Protein AF-A0A973Q798-F1 (afdb_monomer_lite)

Radius of gyration: 33.79 Å; chains: 1; bounding box: 71×62×80 Å

Sequence (127 aa):
MAGTDRDQHRTARGAARDPRLPHPGRFDPEPGRAGNLTAVPNPDQATLTPPGPPRPSRVRPTPLADLARRLDVPVTGGDVPVTGITHDSRAVRPGDLYAALPGARFHGAEFAAQAAANGAVAVLTDP

pLDDT: mean 77.47, std 23.28, range [33.28, 98.69]

Secondary structure (DSSP, 8-state):
-------------PPPPPTTPPPPPP----------------TT-----PPPSP--S----EEHHHHHHHHT----S---EE-EEES-GGG--TTEEEE--B-SS-BGGGGHHHHHHTT-SEEE---

Foldseek 3Di:
DYDDDDDDDDDDDDDDDDPPDDDDDDDDPDPPDDDPPPPDDDPPPPVCPPPPDDDDPDFDWDWPVNVCVVVVHDDDDDTDTAGEEDCDLVPAAARYEHEQDDDPPDTRVVCVVSSVVRHHPYYHYDD

Structure (mmCIF, N/CA/C/O backbone):
data_AF-A0A973Q798-F1
#
_entry.id   AF-A0A973Q798-F1
#
loop_
_atom_site.group_PDB
_atom_site.id
_atom_site.type_symbol
_atom_site.label_atom_id
_atom_site.label_alt_id
_atom_site.label_comp_id
_atom_site.label_asym_id
_atom_site.label_entity_id
_atom_site.label_seq_id
_atom_site.pdbx_PDB_ins_code
_atom_site.Cartn_x
_atom_site.Cartn_y
_atom_site.Cartn_z
_atom_site.occupancy
_atom_site.B_iso_or_equiv
_atom_site.auth_seq_id
_atom_site.auth_comp_id
_atom_site.auth_asym_id
_atom_site.auth_atom_id
_atom_site.pdbx_PDB_model_num
ATOM 1 N N . MET A 1 1 ? 56.808 20.031 -66.799 1.00 39.59 1 MET A N 1
ATOM 2 C CA . MET A 1 1 ? 56.914 21.317 -67.526 1.00 39.59 1 MET A CA 1
ATOM 3 C C . MET A 1 1 ? 55.510 21.739 -67.911 1.00 39.59 1 MET A C 1
ATOM 5 O O . MET A 1 1 ? 54.813 20.892 -68.438 1.00 39.59 1 MET A O 1
ATOM 9 N N . ALA A 1 2 ? 55.013 22.953 -67.739 1.00 42.28 2 ALA A N 1
ATOM 10 C CA . ALA A 1 2 ? 55.342 24.126 -66.936 1.00 42.28 2 ALA A CA 1
ATOM 11 C C . ALA A 1 2 ? 54.218 25.142 -67.245 1.00 42.28 2 ALA A C 1
ATOM 13 O O . ALA A 1 2 ? 53.794 25.213 -68.394 1.00 42.28 2 ALA A O 1
ATOM 14 N N . GLY A 1 3 ? 53.812 25.929 -66.246 1.00 39.72 3 GLY A N 1
ATOM 15 C CA . GLY A 1 3 ? 53.135 27.227 -66.403 1.00 39.72 3 GLY A CA 1
ATOM 16 C C . GLY A 1 3 ? 51.601 27.191 -66.460 1.00 39.72 3 GLY A C 1
ATOM 17 O O . GLY A 1 3 ? 51.039 26.468 -67.271 1.00 39.72 3 GLY A O 1
ATOM 18 N N . THR A 1 4 ? 50.884 27.776 -6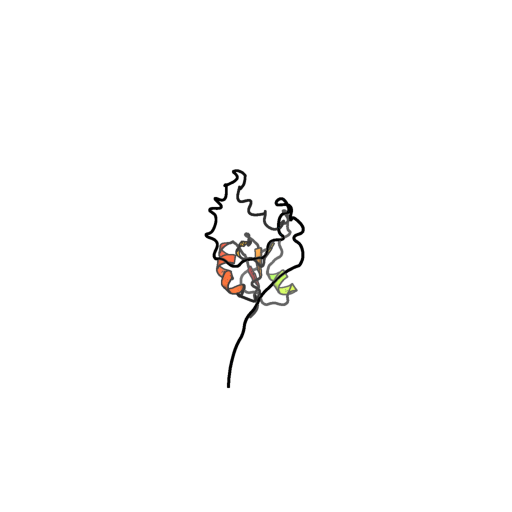5.485 1.00 49.09 4 THR A N 1
ATOM 19 C CA . THR A 1 4 ? 50.458 29.207 -65.397 1.00 49.09 4 THR A CA 1
ATOM 20 C C . THR A 1 4 ? 49.613 29.635 -66.602 1.00 49.09 4 THR A C 1
ATOM 22 O O . THR A 1 4 ? 50.013 29.414 -67.731 1.00 49.09 4 THR A O 1
ATOM 25 N N . ASP A 1 5 ? 48.442 30.251 -66.454 1.00 41.75 5 ASP A N 1
ATOM 26 C CA . ASP A 1 5 ? 48.256 31.512 -65.738 1.00 41.75 5 ASP A CA 1
ATOM 27 C C . ASP A 1 5 ? 46.766 31.824 -65.476 1.00 41.75 5 ASP A C 1
ATOM 29 O O . ASP A 1 5 ? 45.857 31.251 -66.079 1.00 41.75 5 ASP A O 1
ATOM 33 N N . ARG A 1 6 ? 46.568 32.749 -64.542 1.00 43.88 6 ARG A N 1
ATOM 34 C CA . ARG A 1 6 ? 45.341 33.422 -64.119 1.00 43.88 6 ARG A CA 1
ATOM 35 C C . ARG A 1 6 ? 44.661 34.163 -65.277 1.00 43.88 6 ARG A C 1
ATOM 37 O O . ARG A 1 6 ? 45.339 34.637 -66.175 1.00 43.88 6 ARG A O 1
ATOM 44 N N . ASP A 1 7 ? 43.342 34.335 -65.196 1.00 40.19 7 ASP A N 1
ATOM 45 C CA . ASP A 1 7 ? 42.685 35.643 -64.991 1.00 40.19 7 ASP A CA 1
ATOM 46 C C . ASP A 1 7 ? 41.176 35.534 -65.281 1.00 40.19 7 ASP A C 1
ATOM 48 O O . ASP A 1 7 ? 40.748 35.004 -66.298 1.00 40.19 7 ASP A O 1
ATOM 52 N N . GLN A 1 8 ? 40.337 35.777 -64.269 1.00 49.00 8 GLN A N 1
ATOM 53 C CA . GLN A 1 8 ? 39.590 37.031 -64.058 1.00 49.00 8 GLN A CA 1
ATOM 54 C C . GLN A 1 8 ? 38.416 37.211 -65.044 1.00 49.00 8 GLN A C 1
ATOM 56 O O . GLN A 1 8 ? 38.588 37.372 -66.239 1.00 49.00 8 GLN A O 1
ATOM 61 N N . HIS A 1 9 ? 37.177 37.011 -64.586 1.00 33.28 9 HIS A N 1
ATOM 62 C CA . HIS A 1 9 ? 36.290 37.995 -63.932 1.00 33.28 9 HIS A CA 1
ATOM 63 C C . HIS A 1 9 ? 35.525 38.916 -64.902 1.00 33.28 9 HIS A C 1
ATOM 65 O O . HIS A 1 9 ? 36.110 39.520 -65.788 1.00 33.28 9 HIS A O 1
ATOM 71 N N . ARG A 1 10 ? 34.234 39.115 -64.561 1.00 42.94 10 ARG A N 1
ATOM 72 C CA . ARG A 1 10 ? 33.171 39.977 -65.145 1.00 42.94 10 ARG A CA 1
ATOM 73 C C . ARG A 1 10 ? 32.350 39.330 -66.265 1.00 42.94 10 ARG A C 1
ATOM 75 O O . ARG A 1 10 ? 32.892 38.746 -67.178 1.00 42.94 10 ARG A O 1
ATOM 82 N N . THR A 1 11 ? 31.019 39.405 -66.278 1.00 46.91 11 THR A N 1
ATOM 83 C CA . THR A 1 11 ? 30.104 40.369 -65.639 1.00 46.91 11 THR A CA 1
ATOM 84 C C . THR A 1 11 ? 28.689 39.789 -65.671 1.00 46.91 11 THR A C 1
ATOM 86 O O . THR A 1 11 ? 28.208 39.452 -66.747 1.00 46.91 11 THR A O 1
ATOM 89 N N . ALA A 1 12 ? 27.972 39.775 -64.547 1.00 38.88 12 ALA A N 1
ATOM 90 C CA . ALA A 1 12 ? 26.511 39.722 -64.567 1.00 38.88 12 ALA A CA 1
ATOM 91 C C . ALA A 1 12 ? 25.939 40.490 -63.368 1.00 38.88 12 ALA A C 1
ATOM 93 O O . ALA A 1 12 ? 25.812 39.974 -62.266 1.00 38.88 12 ALA A O 1
ATOM 94 N N . ARG A 1 13 ? 25.679 41.773 -63.641 1.00 42.66 13 ARG A N 1
ATOM 95 C CA . ARG A 1 13 ? 24.564 42.607 -63.164 1.00 42.66 13 ARG A CA 1
ATOM 96 C C . ARG A 1 13 ? 24.147 42.447 -61.698 1.00 42.66 13 ARG A C 1
ATOM 98 O O . ARG A 1 13 ? 23.404 41.545 -61.330 1.00 42.66 13 ARG A O 1
ATOM 105 N N . GLY A 1 14 ? 24.523 43.451 -60.907 1.00 39.84 14 GLY A N 1
ATOM 106 C CA . GLY A 1 14 ? 23.873 43.749 -59.641 1.00 39.84 14 GLY A CA 1
ATOM 107 C C . GLY A 1 14 ? 22.397 44.082 -59.857 1.00 39.84 14 GLY A C 1
ATOM 108 O O . GLY A 1 14 ? 22.063 45.074 -60.501 1.00 39.84 14 GLY A O 1
ATOM 109 N N . ALA A 1 15 ? 21.530 43.250 -59.292 1.00 49.44 15 ALA A N 1
ATOM 110 C CA . ALA A 1 15 ? 20.219 43.675 -58.842 1.00 49.44 15 ALA A CA 1
ATOM 111 C C . ALA A 1 15 ? 20.376 44.134 -57.387 1.00 49.44 15 ALA A C 1
ATOM 113 O O . ALA A 1 15 ? 20.906 43.402 -56.547 1.00 49.44 15 ALA A O 1
ATOM 114 N N . ALA A 1 16 ? 19.976 45.376 -57.130 1.00 55.41 16 ALA A N 1
ATOM 115 C CA . ALA A 1 16 ? 19.977 45.999 -55.817 1.00 55.41 16 ALA A CA 1
ATOM 116 C C . ALA A 1 16 ? 19.241 45.116 -54.794 1.00 55.41 16 ALA A C 1
ATOM 118 O O . ALA A 1 16 ? 18.119 44.676 -55.047 1.00 55.41 16 ALA A O 1
ATOM 119 N N . ARG A 1 17 ? 19.873 44.849 -53.645 1.00 47.19 17 ARG A N 1
ATOM 120 C CA . ARG A 1 17 ? 19.241 44.155 -52.516 1.00 47.19 17 ARG A CA 1
ATOM 121 C C . ARG A 1 17 ? 18.798 45.186 -51.480 1.00 47.19 17 ARG A C 1
ATOM 123 O O . ARG A 1 17 ? 19.605 45.992 -51.028 1.00 47.19 17 ARG A O 1
ATOM 130 N N . ASP A 1 18 ? 17.511 45.154 -51.151 1.00 54.97 18 ASP A N 1
ATOM 131 C CA . ASP A 1 18 ? 16.870 45.960 -50.109 1.00 54.97 18 ASP A CA 1
ATOM 132 C C . ASP A 1 18 ? 17.423 45.569 -48.719 1.00 54.97 18 ASP A C 1
ATOM 134 O O . ASP A 1 18 ? 17.389 44.384 -48.373 1.00 54.97 18 ASP A O 1
ATOM 138 N N . PRO A 1 19 ? 17.932 46.513 -47.906 1.00 53.72 19 PRO A N 1
ATOM 139 C CA . PRO A 1 19 ? 18.526 46.223 -46.599 1.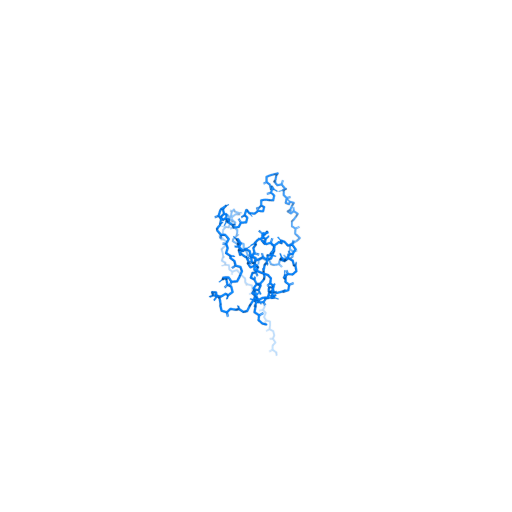00 53.72 19 PRO A CA 1
ATOM 140 C C . PRO A 1 19 ? 17.523 45.809 -45.505 1.00 53.72 19 PRO A C 1
ATOM 142 O O . PRO A 1 19 ? 17.934 45.603 -44.366 1.00 53.72 19 PRO A O 1
ATOM 145 N N . ARG A 1 20 ? 16.219 45.690 -45.801 1.00 49.50 20 ARG A N 1
ATOM 146 C CA . ARG A 1 20 ? 15.172 45.456 -44.783 1.00 49.50 20 ARG A CA 1
ATOM 147 C C . ARG A 1 20 ? 14.586 44.044 -44.718 1.00 49.50 20 ARG A C 1
ATOM 149 O O . ARG A 1 20 ? 13.624 43.837 -43.983 1.00 49.50 20 ARG A O 1
ATOM 156 N N . LEU A 1 21 ? 15.143 43.060 -45.425 1.00 44.59 21 LEU A N 1
ATOM 157 C CA . LEU A 1 21 ? 14.677 41.673 -45.298 1.00 44.59 21 LEU A CA 1
ATOM 158 C C . LEU A 1 21 ? 15.465 40.909 -44.211 1.00 44.59 21 LEU A C 1
ATOM 160 O O . LEU A 1 21 ? 16.685 40.756 -44.337 1.00 44.59 21 LEU A O 1
ATOM 164 N N . PRO A 1 22 ? 14.806 40.392 -43.152 1.00 47.19 22 PRO A N 1
ATOM 165 C CA . PRO A 1 22 ? 15.449 39.488 -42.207 1.00 47.19 22 PRO A CA 1
ATOM 166 C C . PRO A 1 22 ? 15.867 38.198 -42.919 1.00 47.19 22 PRO A C 1
ATOM 168 O O . PRO A 1 22 ? 15.155 37.660 -43.766 1.00 47.19 22 PRO A O 1
ATOM 171 N N . HIS A 1 23 ? 17.066 37.729 -42.597 1.00 54.50 23 HIS A N 1
ATOM 172 C CA . HIS A 1 23 ? 17.678 36.560 -43.211 1.00 54.50 23 HIS A CA 1
ATOM 173 C C . HIS A 1 23 ? 17.175 35.329 -42.438 1.00 54.50 23 HIS A C 1
ATOM 175 O O . HIS A 1 23 ? 17.178 35.378 -41.206 1.00 54.50 23 HIS A O 1
ATOM 181 N N . PRO A 1 24 ? 16.741 34.231 -43.085 1.00 50.03 24 PRO A N 1
ATOM 182 C CA . PRO A 1 24 ? 16.405 33.016 -42.352 1.00 50.03 24 PRO A CA 1
ATOM 183 C C . PRO A 1 24 ? 17.670 32.495 -41.658 1.00 50.03 24 PRO A C 1
ATOM 185 O O . PRO A 1 24 ? 18.667 32.184 -42.313 1.00 50.03 24 PRO A O 1
ATOM 188 N N . GLY A 1 25 ? 17.630 32.485 -40.323 1.00 46.72 25 GLY A N 1
ATOM 189 C CA . GLY A 1 25 ? 18.760 32.172 -39.457 1.00 46.72 25 GLY A CA 1
ATOM 190 C C . GLY A 1 25 ? 19.362 30.806 -39.765 1.00 46.72 25 GLY A C 1
ATOM 191 O O . GLY A 1 25 ? 18.672 29.786 -39.740 1.00 46.72 25 GLY A O 1
ATOM 192 N N . ARG A 1 26 ? 20.666 30.794 -40.042 1.00 52.44 26 ARG A N 1
ATOM 193 C CA . ARG A 1 26 ? 21.492 29.595 -39.911 1.00 52.44 26 ARG A CA 1
ATOM 194 C C . ARG A 1 26 ? 21.863 29.443 -38.438 1.00 52.44 26 ARG A C 1
ATOM 196 O O . ARG A 1 26 ? 22.161 30.426 -37.768 1.00 52.44 26 ARG A O 1
ATOM 203 N N . PHE A 1 27 ? 21.791 28.215 -37.938 1.00 47.12 27 PHE A N 1
ATOM 204 C CA . PHE A 1 27 ? 22.311 27.852 -36.624 1.00 47.12 27 PHE A CA 1
ATOM 205 C C . PHE A 1 27 ? 23.842 27.840 -36.719 1.00 47.12 27 PHE A C 1
ATOM 207 O O . PHE A 1 27 ? 24.413 26.896 -37.264 1.00 47.12 27 PHE A O 1
ATOM 214 N N . ASP A 1 28 ? 24.491 28.894 -36.231 1.00 52.75 28 ASP A N 1
ATOM 215 C CA . ASP A 1 28 ? 25.946 28.945 -36.086 1.00 52.75 28 ASP A CA 1
ATOM 216 C C . ASP A 1 28 ? 26.314 28.466 -34.665 1.00 52.75 28 ASP A C 1
ATOM 218 O O . ASP A 1 28 ? 25.810 29.029 -33.690 1.00 52.75 28 ASP A O 1
ATOM 222 N N . PRO A 1 29 ? 27.160 27.432 -34.496 1.00 50.19 29 PRO A N 1
ATOM 223 C CA . PRO A 1 29 ? 27.549 26.905 -33.190 1.00 50.19 29 PRO A CA 1
ATOM 224 C C . PRO A 1 29 ? 28.753 27.670 -32.615 1.00 50.19 29 PRO A C 1
ATOM 226 O O . PRO A 1 29 ? 29.701 27.063 -32.119 1.00 50.19 29 PRO A O 1
ATOM 229 N N . GLU A 1 30 ? 28.747 29.001 -32.693 1.00 46.09 30 GLU A N 1
ATOM 230 C CA . GLU A 1 30 ? 29.714 29.795 -31.933 1.00 46.09 30 GLU A CA 1
ATOM 231 C C . GLU A 1 30 ? 29.368 29.682 -30.438 1.00 46.09 30 GLU A C 1
ATOM 233 O O . GLU A 1 30 ? 28.183 29.736 -30.085 1.00 46.09 30 GLU A O 1
ATOM 238 N N . PRO A 1 31 ? 30.355 29.528 -29.534 1.00 52.06 31 PRO A N 1
ATOM 239 C CA . PRO A 1 31 ? 30.127 29.515 -28.094 1.00 52.06 31 PRO A CA 1
ATOM 240 C C . PRO A 1 31 ? 29.719 30.921 -27.637 1.00 52.06 31 PRO A C 1
ATOM 242 O O . PRO A 1 31 ? 30.510 31.709 -27.117 1.00 52.06 31 PRO A O 1
ATOM 245 N N . GLY A 1 32 ? 28.448 31.247 -27.865 1.00 47.81 32 GLY A N 1
ATOM 246 C CA . GLY A 1 32 ? 27.804 32.456 -27.400 1.00 47.81 32 GLY A CA 1
ATOM 247 C C . GLY A 1 32 ? 27.889 32.508 -25.883 1.00 47.81 32 GLY A C 1
ATOM 248 O O . GLY A 1 32 ? 27.320 31.674 -25.180 1.00 47.81 32 GLY A O 1
ATOM 249 N N . ARG A 1 33 ? 28.617 33.506 -25.379 1.00 52.53 33 ARG A N 1
ATOM 250 C CA . ARG A 1 33 ? 28.579 33.945 -23.984 1.00 52.53 33 ARG A CA 1
ATOM 251 C C . ARG A 1 33 ? 27.116 33.993 -23.538 1.00 52.53 33 ARG A C 1
ATOM 253 O O . ARG A 1 33 ? 26.349 34.793 -24.069 1.00 52.53 33 ARG A O 1
ATOM 260 N N . ALA A 1 34 ? 26.743 33.119 -22.603 1.00 55.56 34 ALA A N 1
ATOM 261 C CA . ALA A 1 34 ? 25.382 33.026 -22.094 1.00 55.56 34 ALA A CA 1
ATOM 262 C C . ALA A 1 34 ? 24.893 34.420 -21.676 1.00 55.56 34 ALA A C 1
ATOM 264 O O . ALA A 1 34 ? 25.515 35.078 -20.837 1.00 55.56 34 ALA A O 1
ATOM 265 N N . GLY A 1 35 ? 23.807 34.889 -22.292 1.00 50.94 35 GLY A N 1
ATOM 266 C CA . GLY A 1 35 ? 23.119 36.087 -21.832 1.00 50.94 35 GLY A CA 1
ATOM 267 C C . GLY A 1 35 ? 22.691 35.892 -20.378 1.00 50.94 35 GLY A C 1
ATOM 268 O O . GLY A 1 35 ? 22.269 34.805 -19.984 1.00 50.94 35 GLY A O 1
ATOM 269 N N . ASN A 1 36 ? 22.809 36.939 -19.569 1.00 53.94 36 ASN A N 1
ATOM 270 C CA . ASN A 1 36 ? 22.284 36.983 -18.211 1.00 53.94 36 ASN 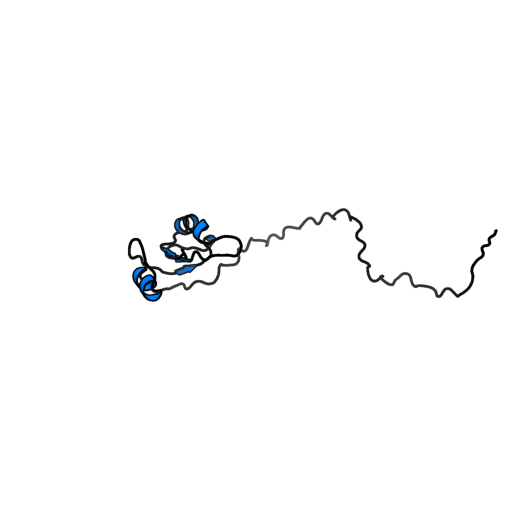A CA 1
ATOM 271 C C . ASN A 1 36 ? 20.752 37.069 -18.256 1.00 53.94 36 ASN A C 1
ATOM 273 O O . ASN A 1 36 ? 20.157 38.122 -18.039 1.00 53.94 36 ASN A O 1
ATOM 277 N N . LEU A 1 37 ? 20.109 35.937 -18.540 1.00 44.47 37 LEU A N 1
ATOM 278 C CA . LEU A 1 37 ? 18.696 35.735 -18.256 1.00 44.47 37 LEU A CA 1
ATOM 279 C C . LEU A 1 37 ? 18.533 35.722 -16.736 1.00 44.47 37 LEU A C 1
ATOM 281 O O . LEU A 1 37 ? 18.530 34.667 -16.103 1.00 44.47 37 LEU A O 1
ATOM 285 N N . THR A 1 38 ? 18.441 36.901 -16.127 1.00 52.97 38 THR A N 1
ATOM 286 C CA . THR A 1 38 ? 17.963 37.005 -14.754 1.00 52.97 38 THR A CA 1
ATOM 287 C C . THR A 1 38 ? 16.505 36.575 -14.791 1.00 52.97 38 THR A C 1
ATOM 289 O O . THR A 1 38 ? 15.643 37.328 -15.244 1.00 52.97 38 THR A O 1
ATOM 292 N N . ALA A 1 39 ? 16.234 35.333 -14.391 1.00 57.03 39 ALA A N 1
ATOM 293 C CA . ALA A 1 39 ? 14.875 34.877 -14.166 1.00 57.03 39 ALA A CA 1
ATOM 294 C C . ALA A 1 39 ? 14.223 35.861 -13.189 1.00 57.03 39 ALA A C 1
ATOM 296 O O . ALA A 1 39 ? 14.682 36.014 -12.058 1.00 57.03 39 ALA A O 1
ATOM 297 N N . VAL A 1 40 ? 13.207 36.583 -13.656 1.00 54.56 40 VAL A N 1
ATOM 298 C CA . VAL A 1 40 ? 12.433 37.493 -12.814 1.00 54.56 40 VAL A CA 1
ATOM 299 C C . VAL A 1 40 ? 11.536 36.605 -11.950 1.00 54.56 40 VAL A C 1
ATOM 301 O O . VAL A 1 40 ? 10.710 35.883 -12.516 1.00 54.56 40 VAL A O 1
ATOM 304 N N . PRO A 1 41 ? 11.692 36.581 -10.615 1.00 53.12 41 PRO A N 1
ATOM 305 C CA . PRO A 1 41 ? 10.780 35.826 -9.772 1.00 53.12 41 PRO A CA 1
ATOM 306 C C . PRO A 1 41 ? 9.415 36.515 -9.824 1.00 53.12 41 PRO A C 1
ATOM 308 O O . PRO A 1 41 ? 9.281 37.682 -9.457 1.00 53.12 41 PRO A O 1
ATOM 311 N N . ASN A 1 42 ? 8.407 35.808 -10.331 1.00 58.75 42 ASN A N 1
ATOM 312 C CA . ASN A 1 42 ? 7.031 36.290 -10.297 1.00 58.75 42 ASN A CA 1
ATOM 313 C C . ASN A 1 42 ? 6.482 35.999 -8.885 1.00 58.75 42 ASN A C 1
ATOM 315 O O . ASN A 1 42 ? 6.574 34.847 -8.463 1.00 58.75 42 ASN A O 1
ATOM 319 N N . PRO A 1 43 ? 5.939 36.977 -8.134 1.00 58.28 43 PRO A N 1
ATOM 320 C CA . PRO A 1 43 ? 5.464 36.774 -6.757 1.00 58.28 43 PRO A CA 1
ATOM 321 C C . PRO A 1 43 ? 4.359 35.713 -6.613 1.00 58.28 43 PRO A C 1
ATOM 323 O O . PRO A 1 43 ? 4.188 35.166 -5.528 1.00 58.28 43 PRO A O 1
ATOM 326 N N . ASP A 1 44 ? 3.684 35.355 -7.710 1.00 57.56 44 ASP A N 1
ATOM 327 C CA . ASP A 1 44 ? 2.698 34.266 -7.755 1.00 57.56 44 ASP A CA 1
ATOM 328 C C . ASP A 1 44 ? 3.309 32.886 -8.054 1.00 57.56 44 ASP A C 1
ATOM 330 O O . ASP A 1 44 ? 2.587 31.891 -8.138 1.00 57.56 44 ASP A O 1
ATOM 334 N N . GLN A 1 45 ? 4.639 32.774 -8.160 1.00 55.91 45 GLN A N 1
ATOM 335 C CA . GLN A 1 45 ? 5.349 31.491 -8.095 1.00 55.91 45 GLN A CA 1
ATOM 336 C C . GLN A 1 45 ? 5.350 30.956 -6.658 1.00 55.91 45 GLN A C 1
ATOM 338 O O . GLN A 1 45 ? 6.378 30.561 -6.111 1.00 55.91 45 GLN A O 1
ATOM 343 N N . ALA A 1 46 ? 4.176 30.906 -6.033 1.00 49.59 46 ALA A N 1
ATOM 344 C CA . ALA A 1 46 ? 3.950 29.929 -4.997 1.00 49.59 46 ALA A CA 1
ATOM 345 C C . ALA A 1 46 ? 4.241 28.569 -5.635 1.00 49.59 46 ALA A C 1
ATOM 347 O O . ALA A 1 46 ? 3.686 28.232 -6.684 1.00 49.59 46 ALA A O 1
ATOM 348 N N . THR A 1 47 ? 5.151 27.811 -5.035 1.00 54.22 47 THR A N 1
ATOM 349 C CA . THR A 1 47 ? 5.417 26.416 -5.371 1.00 54.22 47 THR A CA 1
ATOM 350 C C . THR A 1 47 ? 4.124 25.635 -5.159 1.00 54.22 47 THR A C 1
ATOM 352 O O . THR A 1 47 ? 3.894 25.057 -4.099 1.00 54.22 47 THR A O 1
ATOM 355 N N . LEU A 1 48 ? 3.227 25.661 -6.143 1.00 51.56 48 LEU A N 1
ATOM 356 C CA . LEU A 1 48 ? 2.072 24.791 -6.185 1.00 51.56 48 LEU A CA 1
ATOM 357 C C . LEU A 1 48 ? 2.644 23.416 -6.487 1.00 51.56 48 LEU A C 1
ATOM 359 O O . LEU A 1 48 ? 2.712 23.005 -7.642 1.00 51.56 48 LEU A O 1
ATOM 363 N N . THR A 1 49 ? 3.110 22.715 -5.449 1.00 58.00 49 THR A N 1
ATOM 364 C CA . THR A 1 49 ? 3.171 21.259 -5.496 1.00 58.00 49 THR A CA 1
ATOM 365 C C . THR A 1 49 ? 1.798 20.845 -6.006 1.00 58.00 49 THR A C 1
ATOM 367 O O . THR A 1 49 ? 0.814 21.124 -5.308 1.00 58.00 49 THR A O 1
ATOM 370 N N . PRO A 1 50 ? 1.690 20.295 -7.232 1.00 60.38 50 PRO A N 1
ATOM 371 C CA . PRO A 1 50 ? 0.395 19.934 -7.775 1.00 60.38 50 PRO A CA 1
ATOM 372 C C . PRO A 1 50 ? -0.289 19.063 -6.727 1.00 60.38 50 PRO A C 1
ATOM 374 O O . PRO A 1 50 ? 0.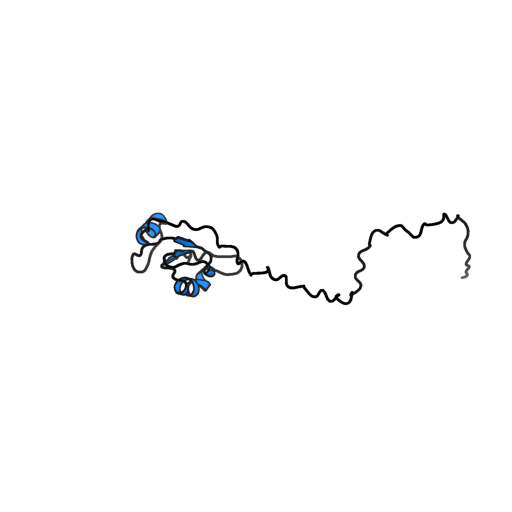394 18.198 -6.157 1.00 60.38 50 PRO A O 1
ATOM 377 N N . PRO A 1 51 ? -1.572 19.303 -6.395 1.00 66.81 51 PRO A N 1
ATOM 378 C CA . PRO A 1 51 ? -2.253 18.434 -5.456 1.00 66.81 51 PRO A CA 1
ATOM 379 C C . PRO A 1 51 ? -2.033 17.006 -5.946 1.00 66.81 51 PRO A C 1
ATOM 381 O O . PRO A 1 51 ? -2.231 16.713 -7.128 1.00 66.81 51 PRO A O 1
ATOM 384 N N . GLY A 1 52 ? -1.521 16.151 -5.054 1.00 71.81 52 GLY A N 1
ATOM 385 C CA . GLY A 1 52 ? -1.302 14.748 -5.383 1.00 71.81 52 GLY A CA 1
ATOM 386 C C . GLY A 1 52 ? -2.584 14.144 -5.969 1.00 71.81 52 GLY A C 1
ATOM 387 O O . GLY A 1 52 ? -3.669 14.696 -5.752 1.00 71.81 52 GLY A O 1
ATOM 388 N N . PRO A 1 53 ? -2.483 13.027 -6.707 1.00 80.12 53 PRO A N 1
ATOM 389 C CA . PRO A 1 53 ? -3.631 12.428 -7.377 1.00 80.12 53 PRO A CA 1
ATOM 390 C C . PRO A 1 53 ? -4.836 12.331 -6.426 1.00 80.12 53 PRO A C 1
ATOM 392 O O . PRO A 1 53 ? -4.656 12.023 -5.238 1.00 80.12 53 PRO A O 1
ATOM 395 N N . PRO A 1 54 ? -6.053 12.638 -6.914 1.00 88.75 54 PRO A N 1
ATOM 396 C CA . PRO A 1 54 ? -7.232 12.733 -6.067 1.00 88.75 54 PRO A CA 1
ATOM 397 C C . PRO A 1 54 ? -7.434 11.422 -5.307 1.00 88.75 54 PRO A C 1
ATOM 399 O O . PRO A 1 54 ? -7.427 10.341 -5.894 1.00 88.75 54 PRO A O 1
ATOM 402 N N . ARG A 1 55 ? -7.613 11.522 -3.987 1.00 91.06 55 ARG A N 1
ATOM 403 C CA . ARG A 1 55 ? -7.899 10.373 -3.123 1.00 91.06 55 ARG A CA 1
ATOM 404 C C . ARG A 1 55 ? -9.340 10.436 -2.612 1.00 91.06 55 ARG A C 1
ATOM 406 O O . ARG A 1 55 ? -9.785 11.523 -2.238 1.00 91.06 55 ARG A O 1
ATOM 413 N N . PRO A 1 56 ? -10.063 9.303 -2.550 1.00 93.88 56 PRO A N 1
ATOM 414 C CA . PRO A 1 56 ? -11.386 9.261 -1.938 1.00 93.88 56 PRO A CA 1
ATOM 415 C C . PRO A 1 56 ? -11.346 9.735 -0.480 1.00 93.88 56 PRO A C 1
ATOM 417 O O . PRO A 1 56 ? -10.457 9.354 0.279 1.00 93.88 56 PRO A O 1
ATOM 420 N N . SER A 1 57 ? -12.328 10.541 -0.070 1.00 91.19 57 SER A N 1
ATOM 421 C CA . SER A 1 57 ? -12.453 11.029 1.313 1.00 91.19 57 SER A CA 1
ATOM 422 C C . SER A 1 57 ? -13.088 10.011 2.264 1.00 91.19 57 SER A C 1
ATOM 424 O O . SER A 1 57 ? -12.975 10.142 3.481 1.00 91.19 57 SER A O 1
ATOM 426 N N . ARG A 1 58 ? -13.766 8.993 1.720 1.00 94.50 58 ARG A N 1
ATOM 427 C CA . ARG A 1 58 ? -14.339 7.869 2.467 1.00 94.50 58 ARG A CA 1
ATOM 428 C C . ARG A 1 58 ? -14.011 6.570 1.750 1.00 94.50 58 ARG A C 1
ATOM 430 O O . ARG A 1 58 ? -14.347 6.403 0.581 1.00 94.50 58 ARG A O 1
ATOM 437 N N . VAL A 1 59 ? -13.396 5.651 2.478 1.00 96.44 59 VAL A N 1
ATOM 438 C CA . VAL A 1 59 ? -13.024 4.309 2.021 1.00 96.44 59 VAL A CA 1
ATOM 439 C C . VAL A 1 59 ? -13.522 3.290 3.039 1.00 96.44 59 VAL A C 1
ATOM 441 O O . VAL A 1 59 ? -13.611 3.594 4.229 1.00 96.44 59 VAL A O 1
ATOM 444 N N . ARG A 1 60 ? -13.869 2.083 2.586 1.00 97.38 60 ARG A N 1
ATOM 445 C CA . ARG A 1 60 ? -14.089 0.946 3.487 1.00 97.38 60 ARG A CA 1
ATOM 446 C C . ARG A 1 60 ? -12.746 0.239 3.686 1.00 97.38 60 ARG A C 1
ATOM 448 O O . ARG A 1 60 ? -12.160 -0.157 2.679 1.00 97.38 60 ARG A O 1
ATOM 455 N N . PRO A 1 61 ? -12.255 0.084 4.925 1.00 97.50 61 PRO A N 1
ATOM 456 C CA . PRO A 1 61 ? -11.018 -0.648 5.161 1.00 97.50 61 PRO A CA 1
ATOM 457 C C . PRO A 1 61 ? -11.139 -2.110 4.720 1.00 97.50 61 PRO A C 1
ATOM 459 O O . PRO A 1 61 ? -12.198 -2.718 4.882 1.00 97.50 61 PRO A O 1
ATOM 462 N N . THR A 1 62 ? -10.057 -2.669 4.183 1.00 98.25 62 THR A N 1
ATOM 463 C CA . THR A 1 62 ? -9.953 -4.093 3.830 1.00 98.25 62 THR A CA 1
ATOM 464 C C . THR A 1 62 ? -8.893 -4.748 4.718 1.00 98.25 62 THR A C 1
ATOM 466 O O . THR A 1 62 ? -7.778 -4.231 4.754 1.00 98.25 62 THR A O 1
ATOM 469 N N . PRO A 1 63 ? -9.194 -5.843 5.439 1.00 98.06 63 PRO A N 1
ATOM 470 C CA . PRO A 1 63 ? -8.187 -6.563 6.219 1.00 98.06 63 PRO A CA 1
ATOM 471 C C . PRO A 1 63 ? -7.019 -7.032 5.344 1.00 98.06 63 PRO A C 1
ATOM 473 O O . PRO A 1 63 ? -7.225 -7.470 4.207 1.00 98.06 63 PRO A O 1
ATOM 476 N N . LEU A 1 64 ? -5.793 -6.961 5.859 1.00 98.06 64 LEU A N 1
ATOM 477 C CA . LEU A 1 64 ? -4.598 -7.382 5.131 1.00 98.06 64 LEU A CA 1
ATOM 478 C C . LEU A 1 64 ? -4.664 -8.870 4.761 1.00 98.06 64 LEU A C 1
ATOM 480 O O . LEU A 1 64 ? -4.309 -9.240 3.641 1.00 98.06 64 LEU A O 1
ATOM 484 N N . ALA A 1 65 ? -5.189 -9.711 5.656 1.00 97.50 65 ALA A N 1
ATOM 485 C CA . ALA A 1 65 ? -5.391 -11.130 5.387 1.00 97.50 65 ALA A CA 1
ATOM 486 C C . ALA A 1 65 ? -6.343 -11.369 4.201 1.00 97.50 65 ALA A C 1
ATOM 488 O O . ALA A 1 65 ? -6.147 -12.307 3.430 1.00 97.50 65 ALA A O 1
ATOM 489 N N . ASP A 1 66 ? -7.359 -10.522 4.014 1.00 97.75 66 ASP A N 1
ATOM 490 C CA . ASP A 1 66 ? -8.289 -10.630 2.885 1.00 97.75 66 ASP A CA 1
ATOM 491 C C . ASP A 1 66 ? -7.605 -10.282 1.559 1.00 97.75 66 ASP A C 1
ATOM 493 O O . ASP A 1 66 ? -7.860 -10.938 0.546 1.00 97.75 66 ASP A O 1
ATOM 497 N N . LEU A 1 67 ? -6.727 -9.274 1.556 1.00 97.19 67 LEU A N 1
ATOM 498 C CA . LEU A 1 67 ? -5.920 -8.926 0.384 1.00 97.19 67 LEU A CA 1
ATOM 499 C C . LEU A 1 67 ? -4.956 -10.061 0.025 1.00 97.19 67 LEU A C 1
ATOM 501 O O . LEU A 1 67 ? -4.915 -10.467 -1.133 1.00 97.19 67 LEU A O 1
ATOM 505 N N . ALA A 1 68 ? -4.251 -10.616 1.014 1.00 97.25 68 ALA A N 1
ATOM 506 C CA . ALA A 1 68 ? -3.328 -11.731 0.817 1.00 97.25 68 ALA A CA 1
ATOM 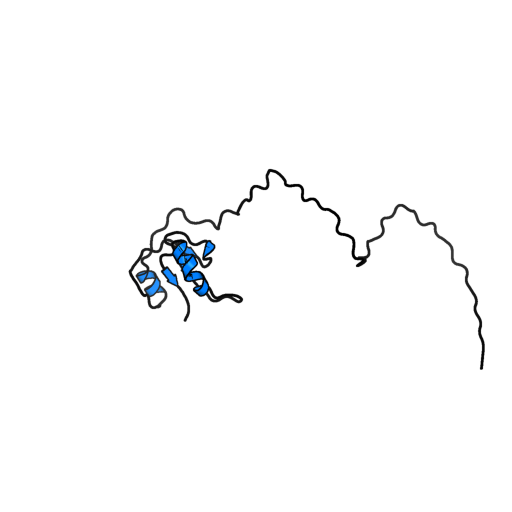507 C C . ALA A 1 68 ? -4.032 -12.959 0.217 1.00 97.25 68 ALA A C 1
ATOM 509 O O . ALA A 1 68 ? -3.576 -13.504 -0.786 1.00 97.25 68 ALA A O 1
ATOM 510 N N . ARG A 1 69 ? -5.210 -13.326 0.751 1.00 97.69 69 ARG A N 1
ATOM 511 C CA . ARG A 1 69 ? -6.027 -14.427 0.208 1.00 97.69 69 ARG A CA 1
ATOM 512 C C . ARG A 1 69 ? -6.488 -14.180 -1.229 1.00 97.69 69 ARG A C 1
ATOM 514 O O . ARG A 1 69 ? -6.555 -15.122 -2.005 1.00 97.69 69 ARG A O 1
ATOM 521 N N . ARG A 1 70 ? -6.830 -12.940 -1.596 1.00 97.56 70 ARG A N 1
ATOM 522 C CA . ARG A 1 70 ? -7.262 -12.600 -2.968 1.00 97.56 70 ARG A CA 1
ATOM 523 C C . ARG A 1 70 ? -6.123 -12.636 -3.981 1.00 97.56 70 ARG A C 1
ATOM 525 O O . ARG A 1 70 ? -6.382 -12.884 -5.153 1.00 97.56 70 ARG A O 1
ATOM 532 N N . LEU A 1 71 ? -4.908 -12.332 -3.536 1.00 96.31 71 LEU A N 1
ATOM 533 C CA . LEU A 1 71 ? -3.708 -12.325 -4.371 1.00 96.31 71 LEU A CA 1
ATOM 534 C C . LEU A 1 71 ? -2.997 -13.685 -4.401 1.00 96.31 71 LEU A C 1
ATOM 536 O O . LEU A 1 71 ? -2.069 -13.839 -5.185 1.00 96.31 71 LEU A O 1
ATOM 540 N N . ASP A 1 72 ? -3.428 -14.641 -3.573 1.00 97.06 72 ASP A N 1
ATOM 541 C CA . ASP A 1 72 ? -2.769 -15.937 -3.366 1.00 97.06 72 ASP A CA 1
ATOM 542 C C . ASP A 1 72 ? -1.285 -15.788 -2.981 1.00 97.06 72 ASP A C 1
ATOM 544 O O . ASP A 1 72 ? -0.395 -16.450 -3.511 1.00 97.06 72 ASP A O 1
ATOM 548 N N . VAL A 1 73 ? -1.011 -14.860 -2.056 1.00 96.38 73 VAL A N 1
ATOM 549 C CA . VAL A 1 73 ? 0.344 -14.573 -1.561 1.00 96.38 73 VAL A CA 1
ATOM 550 C C . VAL A 1 73 ? 0.451 -14.823 -0.059 1.00 96.38 73 VAL A C 1
ATOM 552 O O . VAL A 1 73 ? -0.515 -14.599 0.681 1.00 96.38 73 VAL A O 1
ATOM 555 N N . PRO A 1 74 ? 1.627 -15.254 0.433 1.00 95.75 74 PRO A N 1
ATOM 556 C CA . PRO A 1 74 ? 1.862 -15.349 1.864 1.00 95.75 74 PRO A CA 1
ATOM 557 C C . PRO A 1 74 ? 1.846 -13.957 2.507 1.00 95.75 74 PRO A C 1
ATOM 559 O O . PRO A 1 74 ? 2.276 -12.968 1.915 1.00 95.75 74 PRO A O 1
ATOM 562 N N . VAL A 1 75 ? 1.390 -13.893 3.756 1.00 95.50 75 VAL A N 1
ATOM 563 C CA . VAL A 1 75 ? 1.439 -12.688 4.588 1.00 95.50 75 VAL A CA 1
ATOM 564 C C . VAL A 1 75 ? 2.130 -13.009 5.905 1.00 95.50 75 VAL A C 1
ATOM 566 O O . VAL A 1 75 ? 1.912 -14.067 6.496 1.00 95.50 75 VAL A O 1
ATOM 569 N N . THR A 1 76 ? 2.971 -12.091 6.364 1.00 93.50 76 THR A N 1
ATOM 570 C CA . THR A 1 76 ? 3.633 -12.153 7.667 1.00 93.50 76 THR A CA 1
ATOM 571 C C . THR A 1 76 ? 3.186 -10.967 8.523 1.00 93.50 76 THR A C 1
ATOM 573 O O . THR A 1 76 ? 2.902 -9.888 8.007 1.00 93.50 76 THR A O 1
ATOM 576 N N . GLY A 1 77 ? 3.105 -11.164 9.843 1.00 90.62 77 GLY A N 1
ATOM 577 C CA . GLY A 1 77 ? 2.665 -10.131 10.787 1.00 90.62 77 GLY A CA 1
ATOM 578 C C . GLY A 1 77 ? 1.184 -10.220 11.175 1.00 90.62 77 GLY A C 1
ATOM 579 O O . GLY A 1 77 ? 0.553 -11.267 11.040 1.00 90.62 77 GLY A O 1
ATOM 580 N N . GLY A 1 78 ? 0.660 -9.132 11.745 1.00 89.69 78 GLY A N 1
ATOM 581 C CA . GLY A 1 78 ? -0.724 -9.043 12.220 1.00 89.69 78 GLY A CA 1
ATOM 582 C C . GLY A 1 78 ? -1.715 -8.643 11.125 1.00 89.69 78 GLY A C 1
ATOM 583 O O . GLY A 1 78 ? -1.345 -8.001 10.144 1.00 89.69 78 GLY A O 1
ATOM 584 N N . ASP A 1 79 ? -2.991 -8.987 11.315 1.00 95.69 79 ASP A N 1
ATOM 585 C CA . ASP A 1 79 ? -4.065 -8.576 10.407 1.00 95.69 79 ASP A CA 1
ATOM 586 C C . ASP A 1 79 ? -4.474 -7.124 10.691 1.00 95.69 79 ASP A C 1
ATOM 588 O O . ASP A 1 79 ? -5.053 -6.810 11.734 1.00 95.69 79 ASP A O 1
ATOM 592 N N . VAL A 1 80 ? -4.117 -6.223 9.775 1.00 97.06 80 VAL A N 1
ATOM 593 C CA . VAL A 1 80 ? -4.333 -4.775 9.897 1.00 97.06 80 VAL A CA 1
ATOM 594 C C . VAL A 1 80 ? -5.262 -4.263 8.795 1.00 97.06 80 VAL A C 1
ATOM 596 O O . VAL A 1 80 ? -5.228 -4.766 7.671 1.00 97.06 80 VAL A O 1
ATOM 599 N N . PRO A 1 81 ? -6.101 -3.251 9.073 1.00 98.00 81 PRO A N 1
ATOM 600 C CA . PRO A 1 81 ? -6.957 -2.658 8.056 1.00 98.00 81 PRO A CA 1
ATOM 601 C C . PRO A 1 81 ? -6.146 -1.804 7.071 1.00 98.00 81 PRO A C 1
ATOM 603 O O . PRO A 1 81 ? -5.487 -0.843 7.465 1.00 98.00 81 PRO A O 1
ATOM 606 N N . VAL A 1 82 ? -6.266 -2.103 5.779 1.00 98.31 82 VAL A N 1
ATOM 607 C CA . VAL A 1 82 ? -5.714 -1.310 4.673 1.00 98.31 82 VAL A CA 1
ATOM 608 C C . VAL A 1 82 ? -6.788 -0.368 4.134 1.00 98.31 82 VAL A C 1
ATOM 610 O O . VAL A 1 82 ? -7.902 -0.792 3.814 1.00 98.31 82 VAL A O 1
ATOM 613 N N . THR A 1 83 ? -6.469 0.921 4.029 1.00 98.06 83 THR A N 1
ATOM 614 C CA . THR A 1 83 ? -7.403 1.976 3.586 1.00 98.06 83 THR A CA 1
ATOM 615 C C . THR A 1 83 ? -7.001 2.628 2.266 1.00 98.06 83 THR A C 1
ATOM 617 O O . THR A 1 83 ? -7.807 3.330 1.653 1.00 98.06 83 THR A O 1
ATOM 620 N N . GLY A 1 84 ? -5.790 2.361 1.787 1.00 97.62 84 GLY A N 1
ATOM 621 C CA . GLY A 1 84 ? -5.296 2.846 0.508 1.00 97.62 84 GLY A CA 1
ATOM 622 C C . GLY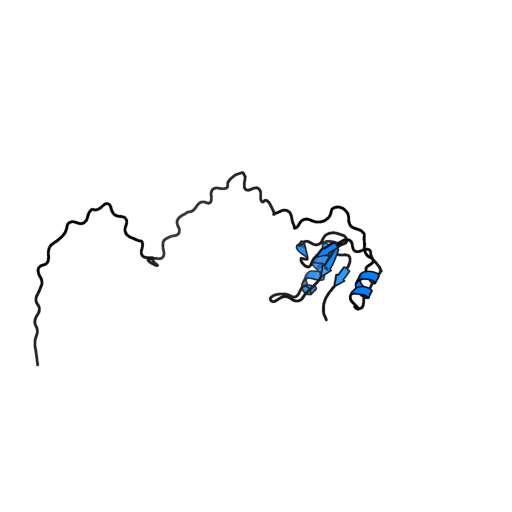 A 1 84 ? -4.129 2.014 -0.005 1.00 97.62 84 GLY A C 1
ATOM 623 O O . GLY A 1 84 ? -3.689 1.060 0.634 1.00 97.62 84 GLY A O 1
ATOM 624 N N . ILE A 1 85 ? -3.647 2.359 -1.192 1.00 97.62 85 ILE A N 1
ATOM 625 C CA . ILE A 1 85 ? -2.503 1.706 -1.824 1.00 97.62 85 ILE A CA 1
ATOM 626 C C . ILE A 1 85 ? -1.723 2.729 -2.647 1.00 97.62 85 ILE A C 1
ATOM 628 O O . ILE A 1 85 ? -2.310 3.622 -3.262 1.00 97.62 85 ILE A O 1
ATOM 632 N N . THR A 1 86 ? -0.399 2.606 -2.666 1.00 97.19 86 THR A N 1
ATOM 633 C CA . THR A 1 86 ? 0.476 3.382 -3.552 1.00 97.19 86 THR A CA 1
ATOM 634 C C . THR A 1 86 ? 1.753 2.605 -3.868 1.00 97.19 86 THR A C 1
ATOM 636 O O . THR A 1 86 ? 2.222 1.823 -3.047 1.00 97.19 86 THR A O 1
ATOM 639 N N . HIS A 1 87 ? 2.329 2.838 -5.049 1.00 96.62 87 HIS A N 1
ATOM 640 C CA . HIS A 1 87 ? 3.675 2.372 -5.417 1.00 96.62 87 HIS A CA 1
ATOM 641 C C . HIS A 1 87 ? 4.744 3.476 -5.260 1.00 96.62 87 HIS A C 1
ATOM 643 O O . HIS A 1 87 ? 5.935 3.215 -5.368 1.00 96.62 87 HIS A O 1
ATOM 649 N N . ASP A 1 88 ? 4.347 4.722 -4.975 1.00 95.88 88 ASP A N 1
ATOM 650 C CA . ASP A 1 88 ? 5.288 5.805 -4.662 1.00 95.88 88 ASP A CA 1
ATOM 651 C C . ASP A 1 88 ? 5.435 5.934 -3.142 1.00 95.88 88 ASP A C 1
ATOM 653 O O . ASP A 1 88 ? 4.502 6.370 -2.459 1.00 95.88 88 ASP A O 1
ATOM 657 N N . SER A 1 89 ? 6.611 5.569 -2.622 1.00 97.06 89 SER A N 1
ATOM 658 C CA . SER A 1 89 ? 6.945 5.616 -1.192 1.00 97.06 89 SER A CA 1
ATOM 659 C C . SER A 1 89 ? 6.818 7.025 -0.604 1.00 97.06 89 SER A C 1
ATOM 661 O O . SER A 1 89 ? 6.474 7.175 0.568 1.00 97.06 89 SER A O 1
ATOM 663 N N . ARG A 1 90 ? 7.016 8.071 -1.419 1.00 95.25 90 ARG A N 1
ATOM 664 C CA . ARG A 1 90 ? 6.893 9.485 -1.019 1.00 95.25 90 ARG A CA 1
ATOM 665 C C . ARG A 1 90 ? 5.439 9.932 -0.896 1.00 95.25 90 ARG A C 1
ATOM 667 O O . ARG A 1 90 ? 5.161 10.926 -0.235 1.00 95.25 90 ARG A O 1
ATOM 674 N N . ALA A 1 91 ? 4.521 9.219 -1.547 1.00 95.56 91 ALA A N 1
ATOM 675 C CA . ALA A 1 91 ? 3.092 9.515 -1.539 1.00 95.56 91 ALA A CA 1
ATOM 676 C C . ALA A 1 91 ? 2.301 8.643 -0.551 1.00 95.56 91 ALA A C 1
ATOM 678 O O . ALA A 1 91 ? 1.074 8.769 -0.498 1.00 95.56 91 ALA A O 1
ATOM 679 N N . VAL A 1 92 ? 2.975 7.757 0.192 1.00 97.75 92 VAL A N 1
ATOM 680 C CA . VAL A 1 92 ? 2.374 6.936 1.250 1.00 97.75 92 VAL A CA 1
ATOM 681 C C . VAL A 1 92 ? 1.692 7.829 2.278 1.00 97.75 92 VAL A C 1
ATOM 683 O O . VAL A 1 92 ? 2.224 8.859 2.691 1.00 97.75 92 VAL A O 1
ATOM 686 N N . ARG A 1 93 ? 0.495 7.416 2.683 1.00 96.44 93 ARG A N 1
ATOM 687 C CA . ARG A 1 93 ? -0.247 7.986 3.805 1.00 96.44 93 ARG A CA 1
ATOM 688 C C . ARG A 1 93 ? -0.475 6.908 4.868 1.00 96.44 93 ARG A C 1
ATOM 690 O O . ARG A 1 93 ? -0.518 5.727 4.520 1.00 96.44 93 ARG A O 1
ATOM 697 N N . PRO A 1 94 ? -0.691 7.294 6.138 1.00 97.62 94 PRO A N 1
ATOM 698 C CA . PRO A 1 94 ? -1.075 6.354 7.185 1.00 97.62 94 PRO A CA 1
ATOM 699 C C . PRO A 1 94 ? -2.249 5.458 6.766 1.00 97.62 94 PRO A C 1
ATOM 701 O O . PRO A 1 94 ? -3.303 5.964 6.377 1.00 97.62 94 PRO A O 1
ATOM 704 N N . GLY A 1 95 ? -2.062 4.138 6.851 1.00 97.75 95 GLY A N 1
ATOM 705 C CA . GLY A 1 95 ? -3.066 3.139 6.450 1.00 97.75 95 GLY A CA 1
ATOM 706 C C . GLY A 1 95 ? -2.923 2.603 5.020 1.00 97.75 95 GLY A C 1
ATOM 707 O O . GLY A 1 95 ? -3.658 1.688 4.639 1.00 97.75 95 GLY A O 1
ATOM 708 N N . ASP A 1 96 ? -1.981 3.129 4.232 1.00 98.44 96 ASP A N 1
ATOM 709 C CA . ASP A 1 96 ? -1.704 2.611 2.893 1.00 98.44 96 ASP A CA 1
ATOM 710 C C . ASP A 1 96 ? -0.944 1.275 2.941 1.00 98.44 96 ASP A C 1
ATOM 712 O O . ASP A 1 96 ? -0.060 1.057 3.774 1.00 98.44 96 ASP A O 1
ATOM 716 N N . LEU A 1 97 ? -1.228 0.411 1.969 1.00 98.44 97 LEU A N 1
ATOM 717 C CA . LEU A 1 97 ? -0.316 -0.641 1.534 1.00 98.44 97 LEU A CA 1
ATOM 718 C C . LEU A 1 97 ? 0.674 -0.049 0.522 1.00 98.44 97 LEU A C 1
ATOM 720 O O . LEU A 1 97 ? 0.274 0.577 -0.463 1.00 98.44 97 LEU A O 1
ATOM 724 N N . TYR A 1 98 ? 1.969 -0.253 0.744 1.00 98.69 98 TYR A N 1
ATOM 725 C CA . TYR A 1 98 ? 3.004 0.124 -0.215 1.00 98.69 98 TYR A CA 1
ATOM 726 C C . TYR A 1 98 ? 3.310 -1.054 -1.144 1.00 98.69 98 TYR A C 1
ATOM 728 O O . TYR A 1 98 ? 3.787 -2.096 -0.701 1.00 98.69 98 TYR A O 1
ATOM 736 N N . ALA A 1 99 ? 3.030 -0.908 -2.437 1.00 98.25 99 ALA A N 1
ATOM 737 C CA . ALA A 1 99 ? 3.471 -1.873 -3.438 1.00 98.25 99 ALA A CA 1
ATOM 738 C C . ALA A 1 99 ? 4.924 -1.551 -3.799 1.00 98.25 99 ALA A C 1
ATOM 740 O O . ALA A 1 99 ? 5.214 -0.434 -4.200 1.00 98.25 99 ALA A O 1
ATOM 741 N N . ALA A 1 100 ? 5.840 -2.496 -3.670 1.00 98.12 100 ALA A N 1
ATOM 742 C CA . ALA A 1 100 ? 7.281 -2.320 -3.808 1.00 98.12 100 ALA A CA 1
ATOM 743 C C . ALA A 1 100 ? 7.807 -3.025 -5.070 1.00 98.12 100 ALA A C 1
ATOM 745 O O . ALA A 1 100 ? 8.682 -3.872 -5.000 1.00 98.12 100 ALA A O 1
ATOM 746 N N . LEU A 1 101 ? 7.260 -2.662 -6.228 1.00 97.38 101 LEU A N 1
ATOM 747 C CA . LEU A 1 101 ? 7.486 -3.331 -7.517 1.00 97.38 101 LEU A CA 1
ATOM 748 C C . LEU A 1 101 ? 8.916 -3.129 -8.077 1.00 97.38 101 LEU A C 1
ATOM 750 O O . LEU A 1 101 ? 9.569 -2.131 -7.734 1.00 97.38 101 LEU A O 1
ATOM 754 N N . PRO A 1 102 ? 9.398 -4.013 -8.973 1.00 97.06 102 PRO A N 1
ATOM 755 C CA . PRO A 1 102 ? 10.688 -3.858 -9.626 1.00 97.06 102 PRO A CA 1
ATOM 756 C C . PRO A 1 102 ? 10.602 -2.778 -10.710 1.00 97.06 102 PRO A C 1
ATOM 758 O O . PRO A 1 102 ? 9.624 -2.677 -11.455 1.00 97.06 102 PRO A O 1
ATOM 761 N N . GLY A 1 103 ? 11.643 -1.954 -10.809 1.00 94.50 103 GLY A N 1
ATOM 762 C CA . GLY A 1 103 ? 11.749 -0.886 -11.799 1.00 94.50 103 GLY A CA 1
ATOM 763 C C . GLY A 1 103 ? 13.018 -0.998 -12.640 1.00 94.50 103 GLY A C 1
ATOM 764 O O . GLY A 1 103 ? 13.948 -1.724 -12.312 1.00 94.50 103 GLY A O 1
ATOM 765 N N . ALA A 1 104 ? 13.094 -0.216 -13.721 1.00 95.69 104 ALA A N 1
ATOM 766 C CA . ALA A 1 104 ? 14.256 -0.217 -14.620 1.00 95.69 104 ALA A CA 1
ATOM 767 C C . ALA A 1 104 ? 15.549 0.333 -13.982 1.00 95.69 104 ALA A C 1
ATOM 769 O O . ALA A 1 104 ? 16.636 0.109 -14.505 1.00 95.69 104 ALA A O 1
ATOM 770 N N . ARG A 1 105 ? 15.428 1.114 -12.900 1.00 95.38 105 ARG A N 1
ATOM 771 C CA . ARG A 1 105 ? 16.557 1.795 -12.237 1.00 95.38 105 ARG A CA 1
ATOM 772 C C . ARG A 1 105 ? 16.755 1.378 -10.786 1.00 95.38 105 ARG A C 1
ATOM 774 O O . ARG A 1 105 ? 17.889 1.348 -10.333 1.00 95.38 105 ARG A O 1
ATOM 781 N N . PHE A 1 106 ? 15.658 1.131 -10.080 1.00 95.31 106 PHE A N 1
ATOM 782 C CA . PHE A 1 106 ? 15.625 0.812 -8.657 1.00 95.31 106 PHE A CA 1
ATOM 783 C C . PHE A 1 106 ? 14.492 -0.175 -8.411 1.00 95.31 106 PHE A C 1
ATOM 785 O O . PHE A 1 106 ? 13.484 -0.143 -9.128 1.00 95.31 106 PHE A O 1
ATOM 792 N N . HIS A 1 107 ? 14.632 -0.999 -7.382 1.00 97.62 107 HIS A N 1
ATOM 793 C CA . HIS A 1 107 ? 13.558 -1.843 -6.888 1.00 97.62 107 HIS A CA 1
ATOM 794 C C . HIS A 1 107 ? 12.806 -1.126 -5.766 1.00 97.62 107 HIS A C 1
ATOM 796 O O . HIS A 1 107 ? 13.401 -0.557 -4.852 1.00 97.62 107 HIS A O 1
ATOM 802 N N . GLY A 1 108 ? 11.472 -1.188 -5.785 1.00 97.38 108 GLY A N 1
ATOM 803 C CA . GLY A 1 108 ? 10.639 -0.586 -4.744 1.00 97.38 108 GLY A CA 1
ATOM 804 C C . GLY A 1 108 ? 10.957 -1.054 -3.316 1.00 97.38 108 GLY A C 1
ATOM 805 O O . GLY A 1 108 ? 10.736 -0.281 -2.379 1.00 97.38 108 GLY A O 1
ATOM 806 N N . ALA A 1 109 ? 11.494 -2.270 -3.141 1.00 97.88 109 ALA A N 1
ATOM 807 C CA . ALA A 1 109 ? 11.842 -2.852 -1.845 1.00 97.88 109 ALA A CA 1
ATOM 808 C C . ALA A 1 109 ? 12.931 -2.048 -1.117 1.00 97.88 109 ALA A C 1
ATOM 810 O O . ALA A 1 109 ? 12.899 -1.936 0.108 1.00 97.88 109 ALA A O 1
ATOM 811 N N . GLU A 1 110 ? 13.820 -1.385 -1.865 1.00 98.06 110 GLU A N 1
ATOM 812 C CA . GLU A 1 110 ? 14.858 -0.498 -1.325 1.00 98.06 110 GLU A CA 1
ATOM 813 C C . GLU A 1 110 ? 14.261 0.692 -0.544 1.00 98.06 110 GLU A C 1
ATOM 815 O O . GLU A 1 110 ? 14.906 1.254 0.339 1.00 98.06 110 GLU A O 1
ATOM 820 N N . PHE A 1 111 ? 12.998 1.053 -0.811 1.00 98.19 111 PHE A N 1
ATOM 821 C CA . PHE A 1 111 ? 12.293 2.166 -0.165 1.00 98.19 111 PHE A CA 1
ATOM 822 C C . PHE A 1 111 ? 11.278 1.725 0.901 1.00 98.19 111 PHE A C 1
ATOM 824 O O . PHE A 1 111 ? 10.522 2.562 1.404 1.00 98.19 111 PHE A O 1
ATOM 831 N N . ALA A 1 112 ? 11.249 0.442 1.278 1.00 98.12 112 ALA A N 1
ATOM 832 C CA . ALA A 1 112 ? 10.298 -0.082 2.263 1.00 98.12 112 ALA A CA 1
ATOM 833 C C . ALA A 1 112 ? 10.405 0.631 3.624 1.00 98.12 112 ALA A C 1
ATOM 835 O O . ALA A 1 112 ? 9.386 0.961 4.230 1.00 98.12 112 ALA A O 1
ATOM 836 N N . ALA A 1 113 ? 11.624 0.952 4.071 1.00 98.44 113 ALA A N 1
ATOM 837 C CA . ALA A 1 113 ? 11.844 1.694 5.314 1.00 98.44 113 ALA A CA 1
ATOM 838 C C . ALA A 1 113 ? 11.241 3.110 5.265 1.00 98.44 113 ALA A C 1
ATOM 840 O O . ALA A 1 113 ? 10.611 3.554 6.224 1.00 98.44 113 ALA A O 1
ATOM 841 N N . GLN A 1 114 ? 11.371 3.801 4.127 1.00 98.44 114 GLN A N 1
ATOM 842 C CA . GLN A 1 114 ? 10.772 5.122 3.927 1.00 98.44 114 GLN A CA 1
ATOM 843 C C . GLN A 1 114 ? 9.240 5.047 3.895 1.00 98.44 114 GLN A C 1
ATOM 845 O O . GLN A 1 114 ? 8.569 5.897 4.477 1.00 98.44 114 GLN A O 1
ATOM 850 N N . ALA A 1 115 ? 8.681 4.028 3.238 1.00 98.44 115 ALA A N 1
ATOM 851 C CA . ALA A 1 115 ? 7.241 3.801 3.215 1.00 98.44 115 ALA A CA 1
ATOM 852 C C . ALA A 1 115 ? 6.692 3.525 4.626 1.00 98.44 115 ALA A C 1
ATOM 854 O O . ALA A 1 115 ? 5.696 4.129 5.022 1.00 98.44 115 ALA A O 1
ATOM 855 N N . ALA A 1 116 ? 7.370 2.683 5.411 1.00 98.25 116 ALA A N 1
ATOM 856 C CA . ALA A 1 116 ? 7.011 2.428 6.804 1.00 98.25 116 ALA A CA 1
ATOM 857 C C . ALA A 1 116 ? 7.051 3.717 7.643 1.00 98.25 116 ALA A C 1
ATOM 859 O O . ALA A 1 116 ? 6.097 4.009 8.363 1.00 98.25 116 ALA A O 1
ATOM 860 N N . ALA A 1 117 ? 8.094 4.542 7.486 1.00 98.44 117 ALA A N 1
ATOM 861 C CA . ALA A 1 117 ? 8.201 5.838 8.163 1.00 98.44 117 ALA A CA 1
ATOM 862 C C . ALA A 1 117 ? 7.063 6.812 7.793 1.00 98.44 117 ALA A C 1
ATOM 864 O O . ALA A 1 117 ? 6.634 7.605 8.627 1.00 98.44 117 ALA A O 1
ATOM 865 N N . ASN A 1 118 ? 6.535 6.719 6.569 1.00 98.19 118 ASN A N 1
ATOM 866 C CA . ASN A 1 118 ? 5.404 7.522 6.094 1.00 98.19 118 ASN A CA 1
ATOM 867 C C . ASN A 1 118 ? 4.027 6.958 6.509 1.00 98.19 118 ASN A C 1
ATOM 869 O O . ASN A 1 118 ? 2.995 7.567 6.216 1.00 98.19 118 ASN A O 1
ATOM 873 N N . GLY A 1 119 ? 3.990 5.816 7.205 1.00 98.12 119 GLY A N 1
ATOM 874 C CA . GLY A 1 119 ? 2.770 5.222 7.755 1.00 98.12 119 GLY A CA 1
ATOM 875 C C . GLY A 1 119 ? 2.167 4.088 6.925 1.00 98.12 119 GLY A C 1
ATOM 876 O O . GLY A 1 119 ? 0.993 3.761 7.121 1.00 98.12 119 GLY A O 1
ATOM 877 N N . ALA A 1 120 ? 2.934 3.480 6.016 1.00 98.50 120 ALA A N 1
ATOM 878 C CA . ALA A 1 120 ? 2.498 2.242 5.382 1.00 98.50 120 ALA A CA 1
ATOM 879 C C . ALA A 1 120 ? 2.259 1.166 6.452 1.00 98.50 120 ALA A C 1
ATOM 881 O O . ALA A 1 120 ? 3.104 0.943 7.319 1.00 98.50 120 ALA A O 1
ATOM 882 N N . VAL A 1 121 ? 1.113 0.491 6.377 1.00 98.38 121 VAL A N 1
ATOM 883 C CA . VAL A 1 121 ? 0.747 -0.589 7.313 1.00 98.38 121 VAL A CA 1
ATOM 884 C C . VAL A 1 121 ? 1.165 -1.968 6.806 1.00 98.38 121 VAL A C 1
ATOM 886 O O . VAL A 1 121 ? 1.196 -2.922 7.576 1.00 98.38 121 VAL A O 1
ATOM 889 N N . ALA A 1 122 ? 1.489 -2.073 5.516 1.00 98.31 122 ALA A N 1
ATOM 890 C CA . ALA A 1 122 ? 1.956 -3.290 4.869 1.00 98.31 122 ALA A CA 1
ATOM 891 C C . ALA A 1 122 ? 2.811 -2.962 3.637 1.00 98.31 122 ALA A C 1
ATOM 893 O O . ALA A 1 122 ? 2.651 -1.899 3.026 1.00 98.31 122 ALA A O 1
ATOM 894 N N . VAL A 1 123 ? 3.673 -3.903 3.245 1.00 98.19 123 VAL A N 1
ATOM 895 C CA . VAL A 1 123 ? 4.447 -3.856 1.998 1.00 98.19 123 VAL A CA 1
ATOM 896 C C . VAL A 1 123 ? 4.148 -5.109 1.180 1.00 98.19 123 VAL A C 1
ATOM 898 O O . VAL A 1 123 ? 4.173 -6.211 1.720 1.00 98.19 123 VAL A O 1
ATOM 901 N N . LEU A 1 124 ? 3.877 -4.941 -0.114 1.00 98.06 124 LEU A N 1
ATOM 902 C CA . LEU A 1 124 ? 3.763 -6.030 -1.087 1.00 98.06 124 LEU A CA 1
ATOM 903 C C . LEU A 1 124 ? 4.968 -5.978 -2.024 1.00 98.06 124 LEU A C 1
ATOM 905 O O . LEU A 1 124 ? 5.152 -4.970 -2.698 1.00 98.06 124 LEU A O 1
ATOM 909 N N . THR A 1 125 ? 5.758 -7.045 -2.088 1.00 97.31 125 THR A N 1
ATOM 910 C CA . THR A 1 125 ? 6.960 -7.132 -2.931 1.00 97.31 125 THR A CA 1
ATOM 911 C C . THR A 1 125 ? 7.079 -8.516 -3.561 1.00 97.31 125 THR A C 1
ATOM 913 O O . THR A 1 125 ? 6.454 -9.470 -3.095 1.00 97.31 125 THR A O 1
ATOM 916 N N . ASP A 1 126 ? 7.867 -8.603 -4.621 1.00 94.31 126 ASP A N 1
ATOM 917 C CA . ASP A 1 126 ? 8.339 -9.831 -5.258 1.00 94.31 126 ASP A CA 1
ATOM 918 C C . ASP A 1 126 ? 9.601 -10.412 -4.567 1.00 94.31 126 ASP A C 1
ATOM 920 O O . ASP A 1 126 ? 10.176 -9.723 -3.715 1.00 94.31 126 ASP A O 1
ATOM 924 N N . PRO A 1 127 ? 9.960 -11.690 -4.847 1.00 88.50 127 PRO A N 1
ATOM 925 C CA . PRO A 1 127 ? 11.084 -12.403 -4.223 1.00 88.50 127 PRO A CA 1
ATOM 926 C C . PRO A 1 127 ? 12.481 -11.857 -4.534 1.00 88.50 127 PRO A C 1
ATOM 928 O O . PRO A 1 127 ? 12.714 -11.437 -5.688 1.00 88.50 127 PRO A O 1
#